Protein AF-L7E809-F1 (afdb_monomer_lite)

Radius of gyration: 15.9 Å; chains: 1; bounding box: 30×20×50 Å

Foldseek 3Di:
DQLVVLVVVLVVVVVVVVVVPDDDVVNVVVSVVVSVVSNVVVVVVVVVVVVDPPPDD

pLDDT: mean 86.1, std 11.53, range [47.22, 97.81]

Sequence (57 aa):
MLIEEIESLEKQLLSLRVESRSYPLNELIAFSSAFMTMKAIASTLNQMSQDLPAYTQ

Organism: NCBI:txid1134457

Secondary structure (DSSP, 8-state):
-HHHHHHHHHHHHHHHHHHT----HHHHHHHHHHHHHHHHHHHHHHHHHHHS-----

Structure (mmCIF, N/CA/C/O backbone):
data_AF-L7E809-F1
#
_entry.id   AF-L7E809-F1
#
loop_
_atom_site.group_PDB
_atom_site.id
_atom_site.type_symbol
_atom_site.label_atom_id
_atom_site.label_alt_id
_atom_site.label_comp_id
_atom_site.label_asym_id
_atom_site.label_entity_id
_atom_site.label_seq_id
_atom_site.pdbx_PDB_ins_code
_atom_site.Cartn_x
_atom_site.Cartn_y
_atom_site.Cartn_z
_atom_site.occupancy
_atom_site.B_iso_or_equiv
_atom_site.auth_seq_id
_atom_site.auth_comp_id
_atom_site.auth_asym_id
_atom_site.auth_atom_id
_atom_site.pdbx_PDB_model_num
ATOM 1 N N . MET A 1 1 ? 7.045 10.824 -8.754 1.00 81.44 1 MET A N 1
ATOM 2 C CA . MET A 1 1 ? 7.525 9.511 -9.257 1.00 81.44 1 MET A CA 1
ATOM 3 C C . MET A 1 1 ? 6.554 8.436 -8.775 1.00 81.44 1 MET A C 1
ATOM 5 O O . MET A 1 1 ? 6.053 8.592 -7.674 1.00 81.44 1 MET A O 1
ATOM 9 N N . LEU A 1 2 ? 6.277 7.367 -9.534 1.00 89.31 2 LEU A N 1
ATOM 10 C CA . LEU A 1 2 ? 5.247 6.359 -9.187 1.00 89.31 2 LEU A CA 1
ATOM 11 C C . LEU A 1 2 ? 5.347 5.825 -7.738 1.00 89.31 2 LEU A C 1
ATOM 13 O O . LEU A 1 2 ? 4.338 5.599 -7.079 1.00 89.31 2 LEU A O 1
ATOM 17 N N . ILE A 1 3 ? 6.567 5.678 -7.215 1.00 93.31 3 ILE A N 1
ATOM 18 C CA . ILE A 1 3 ? 6.816 5.264 -5.825 1.00 93.31 3 ILE A CA 1
ATOM 19 C C . ILE A 1 3 ? 6.247 6.274 -4.811 1.00 93.31 3 ILE A C 1
ATOM 21 O O . ILE A 1 3 ? 5.610 5.867 -3.845 1.00 93.31 3 ILE A O 1
ATOM 25 N N . GLU A 1 4 ? 6.410 7.577 -5.042 1.00 93.12 4 GLU A N 1
ATOM 26 C CA . GLU A 1 4 ? 5.906 8.637 -4.152 1.00 93.12 4 GLU A CA 1
ATOM 27 C C . GLU A 1 4 ? 4.370 8.678 -4.132 1.00 93.12 4 GLU A C 1
ATOM 29 O O . GLU A 1 4 ? 3.763 8.954 -3.097 1.00 93.12 4 GLU A O 1
ATOM 34 N N . GLU A 1 5 ? 3.724 8.368 -5.261 1.00 94.69 5 GLU A N 1
ATOM 35 C CA . GLU A 1 5 ? 2.262 8.248 -5.337 1.00 94.69 5 GLU A CA 1
ATOM 36 C C . GLU A 1 5 ? 1.762 7.056 -4.514 1.00 94.69 5 GLU A C 1
ATOM 38 O O . GLU A 1 5 ? 0.799 7.189 -3.755 1.00 94.69 5 GLU A O 1
ATOM 43 N N . ILE A 1 6 ? 2.459 5.916 -4.598 1.00 95.69 6 ILE A N 1
ATOM 44 C CA . ILE A 1 6 ? 2.169 4.728 -3.786 1.00 95.69 6 ILE A CA 1
ATOM 45 C C . ILE A 1 6 ? 2.335 5.041 -2.290 1.00 95.69 6 ILE A C 1
ATOM 47 O O . ILE A 1 6 ? 1.468 4.680 -1.497 1.00 95.69 6 ILE A O 1
ATOM 51 N N . GLU A 1 7 ? 3.396 5.748 -1.891 1.00 95.56 7 GLU A N 1
ATOM 52 C CA . GLU A 1 7 ? 3.621 6.154 -0.494 1.00 95.56 7 GLU A CA 1
ATOM 53 C C . GLU A 1 7 ? 2.574 7.153 0.016 1.00 95.56 7 GLU A C 1
ATOM 55 O O . GLU A 1 7 ? 2.147 7.082 1.172 1.00 95.56 7 GLU A O 1
ATOM 60 N N . SER A 1 8 ? 2.148 8.091 -0.832 1.00 96.81 8 SER A N 1
ATOM 61 C CA . SER A 1 8 ? 1.078 9.036 -0.501 1.00 96.81 8 SER A CA 1
ATOM 62 C C . SER A 1 8 ? -0.240 8.303 -0.248 1.00 96.81 8 SER A C 1
ATOM 64 O O . SER A 1 8 ? -0.906 8.553 0.761 1.00 96.81 8 SER A O 1
ATOM 66 N N . LEU A 1 9 ? -0.584 7.344 -1.113 1.00 96.25 9 LEU A N 1
ATOM 67 C CA . LEU A 1 9 ? -1.778 6.517 -0.959 1.00 96.25 9 LEU A CA 1
ATOM 68 C C . LEU A 1 9 ? -1.702 5.631 0.294 1.00 96.25 9 LEU A C 1
ATOM 70 O O . LEU A 1 9 ? -2.682 5.538 1.033 1.00 96.25 9 LEU A O 1
ATOM 74 N N . GLU A 1 10 ? -0.539 5.031 0.569 1.00 95.50 10 GLU A N 1
ATOM 75 C CA . GLU A 1 10 ? -0.286 4.233 1.776 1.00 95.50 10 GLU A CA 1
ATOM 76 C C . GLU A 1 10 ? -0.606 5.042 3.037 1.00 95.50 10 GLU A C 1
ATOM 78 O O . GLU A 1 10 ? -1.371 4.593 3.892 1.00 95.50 10 GLU A O 1
ATOM 83 N N . LYS A 1 11 ? -0.086 6.274 3.123 1.00 94.25 11 LYS A N 1
ATOM 84 C CA . LYS A 1 11 ? -0.323 7.178 4.258 1.00 94.25 11 LYS A CA 1
ATOM 85 C C . LYS A 1 11 ? -1.792 7.567 4.395 1.00 94.25 11 LYS A C 1
ATOM 87 O O . LYS A 1 11 ? -2.316 7.523 5.503 1.00 94.25 11 LYS A O 1
ATOM 92 N N . GLN A 1 12 ? -2.462 7.930 3.301 1.00 94.31 12 GLN A N 1
ATOM 93 C CA . GLN A 1 12 ? -3.878 8.314 3.338 1.00 94.31 12 GLN A CA 1
ATOM 94 C C . GLN A 1 12 ? -4.760 7.165 3.839 1.00 94.31 12 GLN A C 1
ATOM 96 O O . GLN A 1 12 ? -5.594 7.361 4.724 1.00 94.31 12 GLN A O 1
ATOM 101 N N . LEU A 1 13 ? -4.542 5.954 3.322 1.00 91.25 13 LEU A N 1
ATOM 102 C CA . LEU A 1 13 ? -5.313 4.783 3.729 1.00 91.25 13 LEU A CA 1
ATOM 103 C C . LEU A 1 13 ? -4.987 4.342 5.159 1.00 91.25 13 LEU A C 1
ATOM 105 O O . LEU A 1 13 ? -5.898 3.936 5.875 1.00 91.25 13 LEU A O 1
ATOM 109 N N . LEU A 1 14 ? -3.732 4.457 5.605 1.00 89.06 14 LEU A N 1
ATOM 110 C CA . LEU A 1 14 ? -3.366 4.216 7.004 1.00 89.06 14 LEU A CA 1
ATOM 111 C C . LEU A 1 14 ? -4.047 5.202 7.954 1.00 89.06 14 LEU A C 1
ATOM 113 O O . LEU A 1 14 ? -4.523 4.776 9.002 1.00 89.06 14 LEU A O 1
ATOM 117 N N . SER A 1 15 ? -4.134 6.485 7.601 1.00 88.06 15 SER A N 1
ATOM 118 C CA . SER A 1 15 ? -4.827 7.490 8.419 1.00 88.06 15 SER A CA 1
ATOM 119 C C . SER A 1 15 ? -6.318 7.181 8.552 1.00 88.06 15 SER A C 1
ATOM 121 O O . SER A 1 15 ? -6.817 7.085 9.672 1.00 88.06 15 SER A O 1
ATOM 123 N N . LEU A 1 16 ? -7.001 6.912 7.431 1.00 85.00 16 LEU A N 1
ATOM 124 C CA . LEU A 1 16 ? -8.407 6.481 7.427 1.00 85.00 16 LEU A CA 1
ATOM 125 C C . LEU A 1 16 ? -8.608 5.221 8.265 1.00 85.00 16 LEU A C 1
ATOM 127 O O . LEU A 1 16 ? -9.585 5.080 8.995 1.00 85.00 16 LEU A O 1
ATOM 131 N N . ARG A 1 17 ? -7.647 4.300 8.180 1.00 80.31 17 ARG A N 1
ATOM 132 C CA . ARG A 1 17 ? -7.639 3.088 8.979 1.00 80.31 17 ARG A CA 1
ATOM 133 C C . ARG A 1 17 ? -7.528 3.442 10.468 1.00 80.31 17 ARG A C 1
ATOM 135 O O . ARG A 1 17 ? -8.428 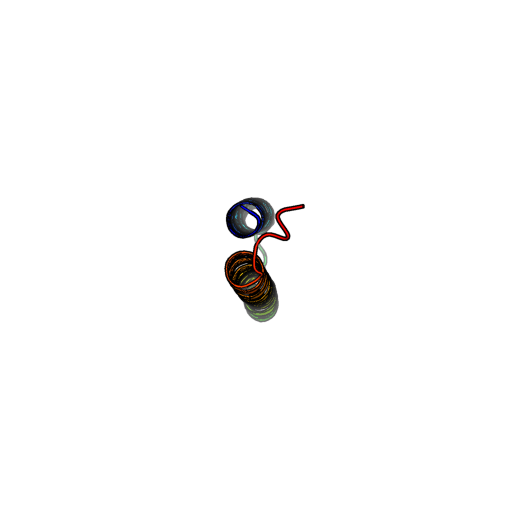3.123 11.222 1.00 80.31 17 ARG A O 1
ATOM 142 N N . VAL A 1 18 ? -6.519 4.179 10.922 1.00 77.62 18 VAL A N 1
ATOM 143 C CA . VAL A 1 18 ? -6.374 4.564 12.345 1.00 77.62 18 VAL A CA 1
ATOM 144 C C . VAL A 1 18 ? -7.649 5.199 12.931 1.00 77.62 18 VAL A C 1
ATOM 146 O O . VAL A 1 18 ? -8.007 4.906 14.076 1.00 77.62 18 VAL A O 1
ATOM 149 N N . GLU A 1 19 ? -8.380 5.993 12.148 1.00 72.94 19 GLU A N 1
ATOM 150 C CA . GLU A 1 19 ? -9.640 6.620 12.567 1.00 72.94 19 GLU A CA 1
ATOM 151 C C . GLU A 1 19 ? -10.759 5.616 12.911 1.00 72.94 19 GLU A C 1
ATOM 153 O O . GLU A 1 19 ? -11.553 5.882 13.815 1.00 72.94 19 GLU A O 1
ATOM 158 N N . SER A 1 20 ? -10.794 4.432 12.288 1.00 75.38 20 SER A N 1
ATOM 159 C CA . SER A 1 20 ? -11.837 3.408 12.518 1.00 75.38 20 SER A CA 1
ATOM 160 C C . SER A 1 20 ? -11.569 2.420 13.672 1.00 75.38 20 SER A C 1
ATOM 162 O O . SER A 1 20 ? -12.408 1.565 13.951 1.00 75.38 20 SER A O 1
ATOM 164 N N . ARG A 1 21 ? -10.451 2.565 14.405 1.00 69.50 21 ARG A N 1
ATOM 165 C CA . ARG A 1 21 ? -10.174 1.976 15.744 1.00 69.50 21 ARG A CA 1
ATOM 166 C C . ARG A 1 21 ? -10.337 0.452 15.954 1.00 69.50 21 ARG A C 1
ATOM 168 O O . ARG A 1 21 ? -10.334 0.015 17.103 1.00 69.50 21 ARG A O 1
ATOM 175 N N . SER A 1 22 ? -10.396 -0.384 14.919 1.00 66.31 22 SER A N 1
ATOM 176 C CA . SER A 1 22 ? -10.365 -1.849 15.080 1.00 66.31 22 SER A CA 1
ATOM 177 C C . SER A 1 22 ? -9.639 -2.512 13.915 1.00 66.31 22 SER A C 1
ATOM 179 O O . SER A 1 22 ? -10.147 -2.489 12.798 1.00 66.31 22 SER A O 1
ATOM 181 N N . TYR A 1 23 ? -8.460 -3.097 14.177 1.00 71.88 23 TYR A N 1
ATOM 182 C CA . TYR A 1 23 ? -7.662 -3.793 13.159 1.00 71.88 23 TYR A CA 1
ATOM 183 C C . TYR A 1 23 ? -7.154 -5.137 13.648 1.00 71.88 23 TYR A C 1
ATOM 185 O O . TYR A 1 23 ? -6.235 -5.190 14.470 1.00 71.88 23 TYR A O 1
ATOM 193 N N . PRO A 1 24 ? -7.686 -6.233 13.096 1.00 88.31 24 PRO A N 1
ATOM 194 C CA . PRO A 1 24 ? -7.036 -7.526 13.165 1.00 88.31 24 PRO A CA 1
ATOM 195 C C . PRO A 1 24 ? -5.607 -7.440 12.596 1.00 88.31 24 PRO A C 1
ATOM 197 O O . PRO A 1 24 ? -5.376 -6.879 11.523 1.00 88.31 24 PRO A O 1
ATOM 200 N N . LEU A 1 25 ? -4.625 -8.003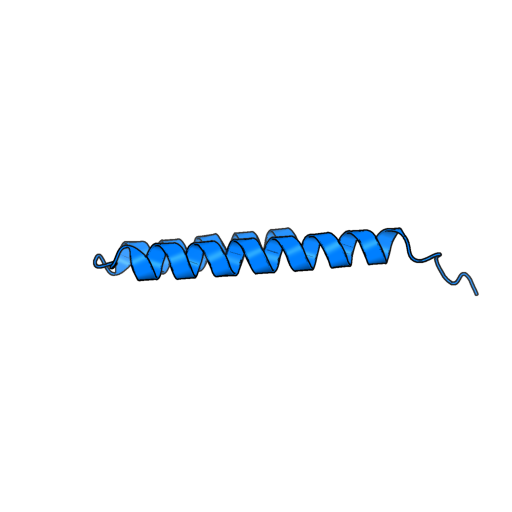 13.307 1.00 86.44 25 LEU A N 1
ATOM 201 C CA . LEU A 1 25 ? -3.208 -7.972 12.913 1.00 86.44 25 LEU A CA 1
ATOM 202 C C . LEU A 1 25 ? -2.975 -8.520 11.491 1.00 86.44 25 LEU A C 1
ATOM 204 O O . LEU A 1 25 ? -2.145 -7.998 10.752 1.00 86.44 25 LEU A O 1
ATOM 208 N N . ASN A 1 26 ? -3.732 -9.539 11.082 1.00 90.44 26 ASN A N 1
ATOM 209 C CA . ASN A 1 26 ? -3.678 -10.120 9.738 1.00 90.44 26 ASN A CA 1
ATOM 210 C C . ASN A 1 26 ? -4.066 -9.115 8.642 1.00 90.44 26 ASN A C 1
ATOM 212 O O . ASN A 1 26 ? -3.454 -9.118 7.577 1.00 90.44 26 ASN A O 1
ATOM 216 N N . GLU A 1 27 ? -5.033 -8.232 8.894 1.00 88.69 27 GLU A N 1
ATOM 217 C CA . GLU A 1 27 ? -5.406 -7.186 7.939 1.00 88.69 27 GLU A CA 1
ATOM 218 C C . GLU A 1 27 ? -4.341 -6.094 7.843 1.00 88.69 27 GLU A C 1
ATOM 220 O O . GLU A 1 27 ? -4.162 -5.499 6.777 1.00 88.69 27 GLU A O 1
ATOM 225 N N . LEU A 1 28 ? -3.630 -5.813 8.939 1.00 88.12 28 LEU A N 1
ATOM 226 C CA . LEU A 1 28 ? -2.495 -4.891 8.934 1.00 88.12 28 LEU A CA 1
ATOM 227 C C . LEU A 1 28 ? -1.324 -5.470 8.138 1.00 88.12 28 LEU A C 1
ATOM 229 O O . LEU A 1 28 ? -0.759 -4.775 7.299 1.00 88.12 28 LEU A O 1
ATOM 233 N N . ILE A 1 29 ? -1.015 -6.751 8.347 1.00 90.69 29 ILE A N 1
ATOM 234 C CA . ILE A 1 29 ? 0.018 -7.461 7.586 1.00 90.69 29 ILE A CA 1
ATOM 235 C C . ILE A 1 29 ? -0.330 -7.460 6.096 1.00 90.69 29 ILE A C 1
ATOM 237 O O . ILE A 1 29 ? 0.492 -7.034 5.291 1.00 90.69 29 ILE A O 1
ATOM 241 N N . ALA A 1 30 ? -1.550 -7.862 5.725 1.00 92.19 30 ALA A N 1
ATOM 242 C CA . ALA A 1 30 ? -1.977 -7.903 4.326 1.00 92.19 30 ALA A CA 1
ATOM 243 C C . ALA A 1 30 ? -1.898 -6.523 3.651 1.00 92.19 30 ALA A C 1
ATOM 245 O O . ALA A 1 30 ? -1.414 -6.412 2.524 1.00 92.19 30 ALA A O 1
ATOM 246 N N . PHE A 1 31 ? -2.320 -5.471 4.359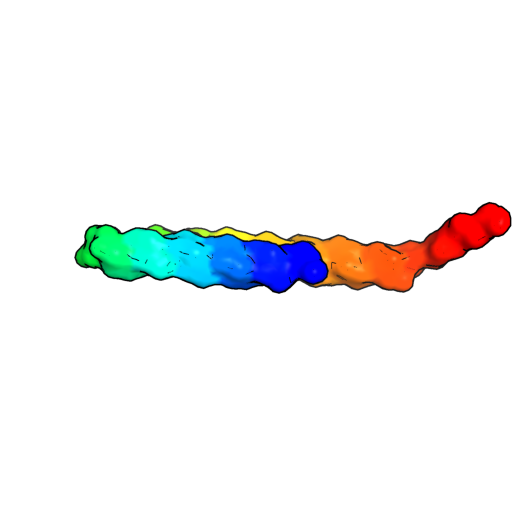 1.00 91.38 31 PHE A N 1
ATOM 247 C CA . PHE A 1 31 ? -2.212 -4.093 3.886 1.00 91.38 31 PHE A CA 1
ATOM 248 C C . PHE A 1 31 ? -0.754 -3.701 3.619 1.00 91.38 31 PHE A C 1
ATOM 250 O O . PHE A 1 31 ? -0.419 -3.314 2.500 1.00 91.38 31 PHE A O 1
ATOM 257 N N . SER A 1 32 ? 0.131 -3.858 4.606 1.00 92.25 32 SER A N 1
ATOM 258 C CA . SER A 1 32 ? 1.544 -3.491 4.460 1.00 92.25 32 SER A CA 1
ATOM 259 C C . SER A 1 32 ? 2.244 -4.315 3.375 1.00 92.25 32 SER A C 1
ATOM 261 O O . SER A 1 32 ? 3.050 -3.783 2.611 1.00 92.25 32 SER A O 1
ATOM 263 N N . SER A 1 33 ? 1.918 -5.606 3.258 1.00 95.56 33 SER A N 1
ATOM 264 C CA . SER A 1 33 ? 2.438 -6.479 2.202 1.00 95.56 33 SER A CA 1
ATOM 265 C C . SER A 1 33 ? 2.052 -5.994 0.807 1.00 95.56 33 SER A C 1
ATOM 267 O O . SER A 1 33 ? 2.917 -5.946 -0.064 1.00 95.56 33 SER A O 1
ATOM 269 N N . ALA A 1 34 ? 0.802 -5.567 0.596 1.00 95.56 34 ALA A N 1
ATOM 270 C CA . ALA A 1 34 ? 0.364 -5.043 -0.696 1.00 95.56 34 ALA A CA 1
ATOM 271 C C . ALA A 1 34 ? 1.178 -3.806 -1.117 1.00 95.56 34 ALA A C 1
ATOM 273 O O . ALA A 1 34 ? 1.655 -3.732 -2.251 1.00 95.56 34 ALA A O 1
ATOM 274 N N . PHE A 1 35 ? 1.407 -2.865 -0.196 1.00 96.06 35 PHE A N 1
ATOM 275 C CA . PHE A 1 35 ? 2.204 -1.666 -0.471 1.00 96.06 35 PHE A CA 1
ATOM 276 C C . PHE A 1 35 ? 3.685 -1.966 -0.708 1.00 96.06 35 PHE A C 1
ATOM 278 O O . PHE A 1 35 ? 4.291 -1.374 -1.603 1.00 96.06 35 PHE A O 1
ATOM 285 N N . MET A 1 36 ? 4.270 -2.921 0.021 1.00 96.31 36 MET A N 1
ATOM 286 C CA . MET A 1 36 ? 5.629 -3.397 -0.263 1.00 96.31 36 MET A CA 1
ATOM 287 C C . MET A 1 36 ? 5.741 -3.994 -1.672 1.00 96.31 36 MET A C 1
ATOM 289 O O . MET A 1 36 ? 6.663 -3.643 -2.408 1.00 96.31 36 MET A O 1
ATOM 293 N N . THR A 1 37 ? 4.785 -4.831 -2.084 1.00 97.81 37 THR A N 1
ATOM 294 C CA . THR A 1 37 ? 4.759 -5.410 -3.436 1.00 97.81 37 THR A CA 1
ATOM 295 C C . THR A 1 37 ? 4.618 -4.337 -4.515 1.00 97.81 37 THR A C 1
ATOM 297 O O . THR A 1 37 ? 5.366 -4.359 -5.491 1.00 97.81 37 THR A O 1
ATOM 300 N N . MET A 1 38 ? 3.718 -3.365 -4.338 1.00 96.62 38 MET A N 1
ATOM 301 C CA . MET A 1 38 ? 3.544 -2.270 -5.301 1.00 96.62 38 MET A CA 1
ATOM 302 C C . MET A 1 38 ? 4.819 -1.432 -5.456 1.00 96.62 38 MET A C 1
ATOM 304 O O . MET A 1 38 ? 5.216 -1.130 -6.581 1.00 96.62 38 MET A O 1
ATOM 308 N N . LYS A 1 39 ? 5.509 -1.113 -4.352 1.00 96.12 39 LYS A N 1
ATOM 309 C CA . LYS A 1 39 ? 6.790 -0.384 -4.389 1.00 96.12 39 LYS A CA 1
ATOM 310 C C . LYS A 1 39 ? 7.889 -1.181 -5.093 1.00 96.12 39 LYS A C 1
ATOM 312 O O . LYS A 1 39 ? 8.641 -0.603 -5.874 1.00 96.12 39 LYS A O 1
ATOM 317 N N . ALA A 1 40 ? 7.956 -2.496 -4.876 1.00 95.69 40 ALA A N 1
ATOM 318 C CA . ALA A 1 40 ? 8.910 -3.362 -5.567 1.00 95.69 40 ALA A CA 1
ATOM 319 C C . ALA A 1 40 ? 8.671 -3.373 -7.087 1.00 95.69 40 ALA A C 1
ATOM 321 O O . ALA A 1 40 ? 9.607 -3.156 -7.853 1.00 95.69 40 ALA A O 1
ATOM 322 N N . ILE A 1 41 ? 7.415 -3.532 -7.520 1.00 95.19 41 ILE A N 1
ATOM 323 C CA . ILE A 1 41 ? 7.043 -3.487 -8.942 1.00 95.19 41 ILE A CA 1
ATOM 324 C C . ILE A 1 41 ? 7.400 -2.125 -9.549 1.00 95.19 41 ILE A C 1
ATOM 326 O O . ILE A 1 41 ? 8.044 -2.068 -10.594 1.00 95.19 41 ILE A O 1
ATOM 330 N N . ALA A 1 42 ? 7.030 -1.026 -8.887 1.00 93.50 42 ALA A N 1
ATOM 331 C CA . ALA A 1 42 ? 7.341 0.322 -9.356 1.00 93.50 42 ALA A CA 1
ATOM 332 C C . ALA A 1 42 ? 8.856 0.569 -9.459 1.00 93.50 42 ALA A C 1
ATOM 334 O O . ALA A 1 42 ? 9.31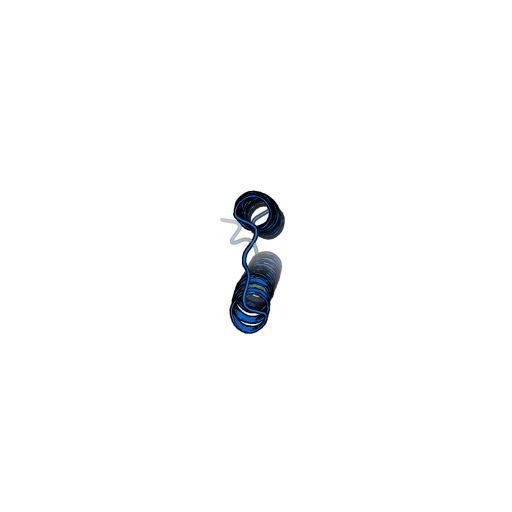6 1.182 -10.419 1.00 93.50 42 ALA A O 1
ATOM 335 N N . SER A 1 43 ? 9.642 0.054 -8.510 1.00 91.88 43 SER A N 1
ATOM 336 C CA . SER A 1 43 ? 11.104 0.118 -8.558 1.00 91.88 43 SER A CA 1
ATOM 337 C C . SER A 1 43 ? 11.670 -0.656 -9.750 1.00 91.88 43 SER A C 1
ATOM 339 O O . SER A 1 43 ? 12.508 -0.119 -10.472 1.00 91.88 43 SER A O 1
ATOM 341 N N . THR A 1 44 ? 11.169 -1.866 -10.018 1.00 92.94 44 THR A N 1
ATOM 342 C CA . THR A 1 44 ? 11.554 -2.642 -11.204 1.00 92.94 44 THR A CA 1
ATOM 343 C C . THR A 1 44 ? 11.214 -1.908 -12.501 1.00 92.94 44 THR A C 1
ATOM 345 O O . THR A 1 44 ? 12.049 -1.846 -13.399 1.00 92.94 44 THR A O 1
ATOM 348 N N . LEU A 1 45 ? 10.024 -1.312 -12.599 1.00 90.62 45 LEU A N 1
ATOM 349 C CA . LEU A 1 45 ? 9.614 -0.543 -13.777 1.00 90.62 45 LEU A CA 1
ATOM 350 C C . LEU A 1 45 ? 10.487 0.700 -13.987 1.00 90.62 45 LEU A C 1
ATOM 352 O O . LEU A 1 45 ? 10.891 0.977 -15.114 1.00 90.62 45 LEU A O 1
ATOM 356 N N . ASN A 1 46 ? 10.821 1.418 -12.912 1.00 88.50 46 ASN A N 1
ATOM 357 C CA . ASN A 1 46 ? 11.738 2.555 -12.979 1.00 88.50 46 ASN A CA 1
ATOM 358 C C . ASN A 1 46 ? 13.126 2.129 -13.473 1.00 88.50 46 ASN A C 1
ATOM 360 O O . ASN A 1 46 ? 13.697 2.813 -14.319 1.00 88.50 46 ASN A O 1
ATOM 364 N N . GLN A 1 47 ? 13.642 0.997 -12.985 1.00 86.88 47 GLN A N 1
ATOM 365 C CA . GLN A 1 47 ? 14.921 0.446 -13.434 1.00 86.88 47 GLN A CA 1
ATOM 366 C C . GLN A 1 47 ? 14.876 0.099 -14.928 1.00 86.88 47 GLN A C 1
ATOM 368 O O . GLN A 1 47 ? 15.708 0.574 -15.693 1.00 86.88 47 GLN A O 1
ATOM 373 N N . MET A 1 48 ? 13.845 -0.626 -15.374 1.00 87.69 48 MET A N 1
ATOM 374 C CA . MET A 1 48 ? 13.658 -0.949 -16.794 1.00 87.69 48 MET A CA 1
ATOM 375 C C . MET A 1 48 ? 13.570 0.306 -17.670 1.00 87.69 48 MET A C 1
ATOM 377 O O . MET A 1 48 ? 14.156 0.345 -18.747 1.00 87.69 48 MET A O 1
ATOM 381 N N . SER A 1 49 ? 12.859 1.340 -17.213 1.00 84.06 49 SER A N 1
ATOM 382 C CA . SER A 1 49 ? 12.745 2.611 -17.934 1.00 84.06 49 SER A CA 1
ATOM 383 C C . SER A 1 49 ? 14.073 3.359 -18.051 1.00 84.06 49 SER A C 1
ATOM 385 O O . SER A 1 49 ? 14.230 4.119 -19.003 1.00 84.06 49 SER A O 1
ATOM 387 N N . GLN A 1 50 ? 14.988 3.200 -17.092 1.00 81.69 50 GLN A N 1
ATOM 388 C CA . GLN A 1 50 ? 16.332 3.784 -17.144 1.00 81.69 50 GLN A CA 1
ATOM 389 C C . GLN A 1 50 ? 17.268 2.971 -18.048 1.00 81.69 50 GLN A C 1
ATOM 391 O O . GLN A 1 50 ? 18.118 3.548 -18.721 1.00 81.69 50 GLN A O 1
ATOM 396 N N . ASP A 1 51 ? 17.092 1.648 -18.076 1.00 80.69 51 ASP A N 1
ATOM 397 C CA . ASP A 1 51 ? 17.919 0.722 -18.858 1.00 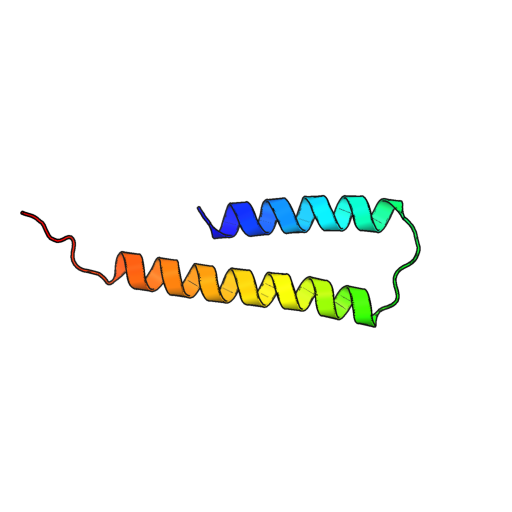80.69 51 ASP A CA 1
ATOM 398 C C . ASP A 1 51 ? 17.528 0.672 -20.345 1.00 80.69 51 ASP A C 1
ATOM 400 O O . ASP A 1 51 ? 18.322 0.254 -21.192 1.00 80.69 51 ASP A O 1
ATOM 404 N N . LEU A 1 52 ? 16.305 1.088 -20.685 1.00 74.31 52 LEU A N 1
ATOM 405 C CA . LEU A 1 52 ? 15.849 1.211 -22.066 1.00 74.31 52 LEU A CA 1
ATOM 406 C C . LEU A 1 52 ? 16.619 2.346 -22.764 1.00 74.31 52 LEU A C 1
ATOM 408 O O . LEU A 1 52 ? 16.505 3.501 -22.346 1.00 74.31 52 LEU A O 1
ATOM 412 N N . PRO A 1 53 ? 17.371 2.069 -23.850 1.00 66.62 53 PRO A N 1
ATOM 413 C CA . PRO A 1 53 ? 18.004 3.131 -24.613 1.00 66.62 53 PRO A CA 1
ATOM 414 C C . PRO A 1 53 ? 16.915 4.068 -25.132 1.00 66.62 53 PRO A C 1
ATOM 416 O O . PRO A 1 53 ? 15.903 3.618 -25.680 1.00 66.62 53 PRO A O 1
ATOM 419 N N . ALA A 1 54 ? 17.119 5.375 -24.959 1.00 6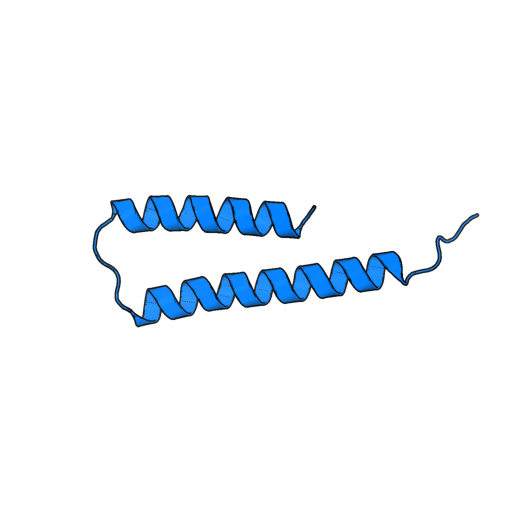6.62 54 ALA A N 1
ATOM 420 C CA . ALA A 1 54 ? 16.277 6.360 -25.611 1.00 66.62 54 ALA A CA 1
ATOM 421 C C . ALA A 1 54 ? 16.322 6.061 -27.113 1.00 66.62 54 ALA A C 1
ATOM 423 O O . ALA A 1 54 ? 17.385 6.148 -27.727 1.00 66.62 54 ALA A O 1
ATOM 424 N N . TYR A 1 55 ? 15.189 5.669 -27.698 1.00 58.84 55 TYR A N 1
ATOM 425 C CA . TYR A 1 55 ? 15.034 5.636 -29.148 1.00 58.84 55 TYR A CA 1
ATOM 426 C C . TYR A 1 55 ? 15.089 7.089 -29.633 1.00 58.84 55 TYR A C 1
ATOM 428 O O . TYR A 1 55 ? 14.067 7.745 -29.814 1.00 58.84 55 TYR A O 1
ATOM 436 N N . THR A 1 56 ? 16.300 7.624 -29.765 1.00 54.38 56 THR A N 1
ATOM 437 C CA . THR A 1 56 ? 16.564 8.850 -30.508 1.00 54.38 56 THR A CA 1
ATOM 438 C C . THR A 1 56 ? 16.247 8.549 -31.966 1.00 54.38 56 THR A C 1
ATOM 440 O O . THR A 1 56 ? 16.970 7.778 -32.602 1.00 54.38 56 THR A O 1
ATOM 443 N N . GLN A 1 57 ? 15.123 9.088 -32.444 1.00 47.22 57 GLN A N 1
ATOM 444 C CA . GLN A 1 57 ? 14.856 9.250 -33.873 1.00 47.22 57 GLN A CA 1
ATOM 445 C C . GLN A 1 57 ? 15.751 10.341 -34.455 1.00 47.22 57 GLN A C 1
ATOM 447 O O . GLN A 1 57 ? 16.013 11.327 -33.728 1.00 47.22 57 GLN A O 1
#